Protein AF-A0A947RDA8-F1 (afdb_monomer)

Radius of gyration: 34.59 Å; Cα contacts (8 Å, |Δi|>4): 101; chains: 1; bounding box: 98×21×71 Å

Sequence (111 aa):
MTNINKSRITYLFAVAVMFSLISSSAFGQSSAKRNPQKAARIDVCFLLDSTGSMSDEIEVVKDKIWEIVNEIILGDPRPDVRFSIVTYRDQGDEYVVKTVPFTRDVDGIHS

Solvent-accessible surface area (backbone atoms only — not comparable to full-atom values): 6907 Å² total; per-residue (Å²): 143,78,85,75,61,66,67,60,57,54,51,57,55,54,52,55,55,58,59,61,59,67,74,66,72,63,87,68,77,76,69,68,76,73,66,78,69,71,53,50,77,46,80,48,72,48,78,39,84,58,39,86,88,43,71,85,48,52,66,61,52,51,55,51,52,52,51,54,52,53,58,55,59,68,38,87,61,55,41,52,59,31,43,27,42,35,40,35,39,50,93,89,52,100,52,50,69,49,75,48,72,77,33,74,60,63,70,78,69,76,111

Secondary structure (DSSP, 8-state):
-----HHHHHHHHHHHHHHHHHTTS------------PPPEEEEEEEEE--GGGTTTHHHHHHHHHHHHHHHHT-SS--EEEEEEEEE--TTSS-SEEEEEEES-SHHHH-

Structure (mmCIF, N/CA/C/O backbone):
data_AF-A0A947RDA8-F1
#
_entry.id   AF-A0A947RDA8-F1
#
loop_
_atom_site.group_PDB
_atom_site.id
_atom_site.type_symbol
_atom_site.label_atom_id
_atom_site.label_alt_id
_atom_site.label_comp_id
_atom_site.label_asym_id
_atom_site.label_entity_id
_atom_site.label_seq_id
_atom_site.pdbx_PDB_ins_code
_atom_site.Cartn_x
_atom_site.Cartn_y
_atom_site.Cartn_z
_atom_site.occupancy
_atom_site.B_iso_or_equiv
_atom_site.auth_seq_id
_atom_site.auth_comp_id
_atom_site.auth_asym_id
_atom_site.auth_atom_id
_atom_site.pdbx_PDB_model_num
ATOM 1 N N . MET A 1 1 ? 78.764 12.127 -55.706 1.00 45.72 1 MET A N 1
ATOM 2 C CA . MET A 1 1 ? 79.330 11.594 -54.449 1.00 45.72 1 MET A CA 1
ATOM 3 C C . MET A 1 1 ? 78.468 12.046 -53.282 1.00 45.72 1 MET A C 1
ATOM 5 O O . MET A 1 1 ? 78.676 13.142 -52.790 1.00 45.72 1 MET A O 1
ATOM 9 N N . THR A 1 2 ? 77.527 11.211 -52.835 1.00 45.75 2 THR A N 1
ATOM 10 C CA . THR A 1 2 ? 76.999 11.286 -51.462 1.00 45.75 2 TH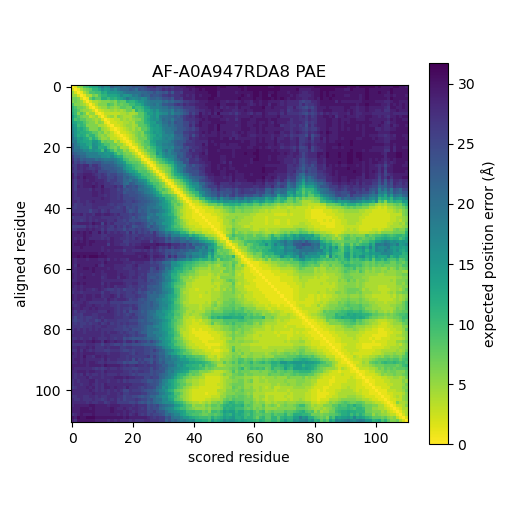R A CA 1
ATOM 11 C C . THR A 1 2 ? 76.471 9.905 -51.100 1.00 45.75 2 THR A C 1
ATOM 13 O O . THR A 1 2 ? 75.456 9.443 -51.611 1.00 45.75 2 THR A O 1
ATOM 16 N N . ASN A 1 3 ? 77.262 9.194 -50.304 1.00 54.47 3 ASN A N 1
ATOM 17 C CA . ASN A 1 3 ? 77.015 7.827 -49.876 1.00 54.47 3 ASN A CA 1
ATOM 18 C C . ASN A 1 3 ? 75.913 7.868 -48.806 1.00 54.47 3 ASN A C 1
ATOM 20 O O . ASN A 1 3 ? 76.168 8.218 -47.652 1.00 54.47 3 ASN A O 1
ATOM 24 N N . ILE A 1 4 ? 74.664 7.627 -49.215 1.00 60.75 4 ILE A N 1
ATOM 25 C CA . ILE A 1 4 ? 73.526 7.594 -48.297 1.00 60.75 4 ILE A CA 1
ATOM 26 C C . ILE A 1 4 ? 73.652 6.316 -47.467 1.00 60.75 4 ILE A C 1
ATOM 28 O O . ILE A 1 4 ? 73.545 5.197 -47.965 1.00 60.75 4 ILE A O 1
ATOM 32 N N . ASN A 1 5 ? 73.956 6.522 -46.191 1.00 59.09 5 ASN A N 1
ATOM 33 C CA . ASN A 1 5 ? 74.357 5.508 -45.232 1.00 59.09 5 ASN A CA 1
ATOM 34 C C . ASN A 1 5 ? 73.256 4.441 -45.065 1.00 59.09 5 ASN A C 1
ATOM 36 O O . ASN A 1 5 ? 72.217 4.691 -44.448 1.00 59.09 5 ASN A O 1
ATOM 40 N N . LYS A 1 6 ? 73.489 3.252 -45.636 1.00 58.09 6 LYS A N 1
ATOM 41 C CA . LYS A 1 6 ? 72.533 2.134 -45.744 1.00 58.09 6 LYS A CA 1
ATOM 42 C C . LYS A 1 6 ? 71.949 1.713 -44.385 1.00 58.09 6 LYS A C 1
ATOM 44 O O . LYS A 1 6 ? 70.797 1.300 -44.334 1.00 58.09 6 LYS A O 1
ATOM 49 N N . SER A 1 7 ? 72.688 1.901 -43.281 1.00 57.56 7 SER A N 1
ATOM 50 C CA . SER A 1 7 ? 72.208 1.557 -41.933 1.00 57.56 7 SER A CA 1
ATOM 51 C C . SER A 1 7 ? 71.157 2.525 -41.381 1.00 57.56 7 SER A C 1
ATOM 53 O O . SER A 1 7 ? 70.310 2.106 -40.604 1.00 57.56 7 SER A O 1
ATOM 55 N N . ARG A 1 8 ? 71.127 3.797 -41.804 1.00 57.44 8 ARG A N 1
ATOM 56 C CA . ARG A 1 8 ? 70.109 4.761 -41.340 1.00 57.44 8 ARG A CA 1
ATOM 57 C C . ARG A 1 8 ? 68.741 4.510 -41.976 1.00 57.44 8 ARG A C 1
ATOM 59 O O . ARG A 1 8 ? 67.725 4.680 -41.313 1.00 57.44 8 ARG A O 1
ATOM 66 N N . ILE A 1 9 ? 68.728 4.058 -43.231 1.00 58.09 9 ILE A N 1
ATOM 67 C CA . ILE A 1 9 ? 67.509 3.691 -43.972 1.00 58.09 9 ILE A CA 1
ATOM 68 C C . ILE A 1 9 ? 66.947 2.361 -43.442 1.00 58.09 9 ILE A C 1
ATOM 70 O O . ILE A 1 9 ? 65.771 2.307 -43.094 1.00 58.09 9 ILE A O 1
ATOM 74 N N . THR A 1 10 ? 67.827 1.366 -43.259 1.00 57.06 10 THR A N 1
ATOM 75 C CA . THR A 1 10 ? 67.867 0.411 -42.134 1.00 57.06 10 THR A CA 1
ATOM 76 C C . THR A 1 10 ? 66.842 0.613 -41.009 1.00 57.06 10 THR A C 1
ATOM 78 O O . THR A 1 10 ? 65.749 0.049 -40.958 1.00 57.06 10 THR A O 1
ATOM 81 N N . TYR A 1 11 ? 67.246 1.475 -40.076 1.00 59.12 11 TYR A N 1
ATOM 82 C CA . TYR A 1 11 ? 66.523 1.747 -38.839 1.00 59.12 11 TYR A CA 1
ATOM 83 C C . TYR A 1 11 ? 65.253 2.586 -39.034 1.00 59.12 11 TYR A C 1
ATOM 85 O O . TYR A 1 11 ? 64.283 2.355 -38.317 1.00 59.12 11 TYR A O 1
ATOM 93 N N . LEU A 1 12 ? 65.206 3.507 -40.008 1.00 58.00 12 LEU A N 1
ATOM 94 C CA . LEU A 1 12 ? 63.990 4.294 -40.266 1.00 58.00 12 LEU A CA 1
ATOM 95 C C . LEU A 1 12 ? 62.814 3.426 -40.745 1.00 58.00 12 LEU A C 1
ATOM 97 O O . LEU A 1 12 ? 61.681 3.668 -40.335 1.00 58.00 12 LEU A O 1
ATOM 101 N N . PHE A 1 13 ? 63.070 2.391 -41.551 1.00 58.22 13 PHE A N 1
ATOM 102 C CA . PHE A 1 13 ? 62.030 1.435 -41.949 1.00 58.22 13 PHE A CA 1
ATOM 103 C C . PHE A 1 13 ? 61.605 0.514 -40.793 1.00 58.22 13 PHE A C 1
ATOM 105 O O . PHE A 1 13 ? 60.418 0.228 -40.644 1.00 58.22 13 PHE A O 1
ATOM 112 N N . ALA A 1 14 ? 62.540 0.093 -39.937 1.00 57.50 14 ALA A N 1
ATOM 113 C CA . ALA A 1 14 ? 62.240 -0.782 -38.800 1.00 57.50 14 ALA A CA 1
ATOM 114 C C . ALA A 1 14 ? 61.361 -0.105 -37.725 1.00 57.50 14 ALA A C 1
ATOM 116 O O . ALA A 1 14 ? 60.487 -0.751 -37.145 1.00 57.50 14 ALA A O 1
ATOM 117 N N . VAL A 1 15 ? 61.539 1.200 -37.484 1.00 57.97 15 VAL A N 1
ATOM 118 C CA . VAL A 1 15 ? 60.739 1.955 -36.500 1.00 57.97 15 VAL A CA 1
ATOM 119 C C . VAL A 1 15 ? 59.308 2.206 -36.996 1.00 57.97 15 VAL A C 1
ATOM 121 O O . VAL A 1 15 ? 58.369 2.102 -36.209 1.00 57.97 15 VAL A O 1
ATOM 124 N N . ALA A 1 16 ? 59.109 2.456 -38.295 1.00 57.16 16 ALA A N 1
ATOM 125 C CA . ALA A 1 16 ? 57.776 2.665 -38.870 1.00 57.16 16 ALA A CA 1
ATOM 126 C C . ALA A 1 16 ? 56.901 1.394 -38.829 1.00 57.16 16 ALA A C 1
ATOM 128 O O . ALA A 1 16 ? 55.708 1.471 -38.536 1.00 57.16 16 ALA A O 1
ATOM 129 N N . VAL A 1 17 ? 57.496 0.215 -39.048 1.00 57.72 17 VAL A N 1
ATOM 130 C CA . VAL A 1 17 ? 56.785 -1.073 -38.947 1.00 57.72 17 VAL A CA 1
ATOM 131 C C . VAL A 1 17 ? 56.419 -1.390 -37.492 1.00 57.72 17 VAL A C 1
ATOM 133 O O . VAL A 1 17 ? 55.300 -1.818 -37.224 1.00 57.72 17 VAL A O 1
ATOM 136 N N . MET A 1 18 ? 57.301 -1.095 -36.532 1.00 58.19 18 MET A N 1
ATOM 137 C CA . MET A 1 18 ? 57.012 -1.284 -35.103 1.00 58.19 18 MET A CA 1
ATOM 138 C C . MET A 1 18 ? 55.934 -0.331 -34.565 1.00 58.19 18 MET A C 1
ATOM 140 O O . MET A 1 18 ? 55.158 -0.728 -33.699 1.00 58.19 18 MET A O 1
ATOM 144 N N . PHE A 1 19 ? 55.826 0.892 -35.095 1.00 52.75 19 PHE A N 1
ATOM 145 C CA . PHE A 1 19 ? 54.767 1.835 -34.708 1.00 52.75 19 PHE A CA 1
ATOM 146 C C . PHE A 1 19 ? 53.391 1.429 -35.271 1.00 52.75 19 PHE A C 1
ATOM 148 O O . PHE A 1 19 ? 52.369 1.625 -34.619 1.00 52.75 19 PHE A O 1
ATOM 155 N N . SER A 1 20 ? 53.363 0.782 -36.443 1.00 51.97 20 SER A N 1
ATOM 156 C CA . SER A 1 20 ? 52.137 0.262 -37.066 1.00 51.97 20 SER A CA 1
ATOM 157 C C . SER A 1 20 ? 51.562 -0.983 -36.376 1.00 51.97 20 SER A C 1
ATOM 159 O O . SER A 1 20 ? 50.373 -1.261 -36.541 1.00 51.97 20 SER A O 1
ATOM 161 N N . LEU A 1 21 ? 52.363 -1.749 -35.624 1.00 50.34 21 LEU A N 1
ATOM 162 C CA . LEU A 1 21 ? 51.873 -2.952 -34.938 1.00 50.34 21 LEU A CA 1
ATOM 163 C C . LEU A 1 21 ? 51.171 -2.653 -33.604 1.00 50.34 21 LEU A C 1
ATOM 165 O O . LEU A 1 21 ? 50.367 -3.466 -33.154 1.00 50.34 21 LEU A O 1
ATOM 169 N N . ILE A 1 22 ? 51.413 -1.492 -32.989 1.00 54.06 22 ILE A N 1
ATOM 170 C CA . ILE A 1 22 ? 50.843 -1.160 -31.669 1.00 54.06 22 ILE A CA 1
ATOM 171 C C . ILE A 1 22 ? 49.403 -0.620 -31.784 1.00 54.06 22 ILE A C 1
ATOM 173 O O . ILE A 1 22 ? 48.633 -0.696 -30.831 1.00 54.06 22 ILE A O 1
ATOM 177 N N . SER A 1 23 ? 48.973 -0.156 -32.962 1.00 51.91 23 SER A N 1
ATOM 178 C CA . SER A 1 23 ? 47.600 0.342 -33.168 1.00 51.91 23 SER A CA 1
ATOM 179 C C . SER A 1 23 ? 46.560 -0.752 -33.449 1.00 51.91 23 SER A C 1
ATOM 181 O O . SER A 1 23 ? 45.374 -0.442 -33.533 1.00 51.91 23 SER A O 1
ATOM 183 N N . SER A 1 24 ? 46.977 -2.016 -33.600 1.00 53.72 24 SER A N 1
ATOM 184 C CA . SER A 1 24 ? 46.085 -3.110 -34.029 1.00 53.72 24 SER A CA 1
ATOM 185 C C . SER A 1 24 ? 45.616 -4.043 -32.913 1.00 53.72 24 SER A C 1
ATOM 187 O O . SER A 1 24 ? 44.797 -4.925 -33.173 1.00 53.72 24 SER A O 1
ATOM 189 N N . SER A 1 25 ? 46.030 -3.841 -31.658 1.00 51.78 25 SER A N 1
ATOM 190 C CA . SER A 1 25 ? 45.267 -4.381 -30.527 1.00 51.78 25 SER A CA 1
ATOM 191 C C . SER A 1 25 ? 44.028 -3.519 -30.345 1.00 51.78 25 SER A C 1
ATOM 193 O O . SER A 1 25 ? 43.984 -2.603 -29.526 1.00 51.78 25 SER A O 1
ATOM 195 N N . ALA A 1 26 ? 43.067 -3.812 -31.220 1.00 55.56 26 ALA A N 1
ATOM 196 C CA . ALA A 1 26 ? 41.653 -3.568 -31.108 1.00 55.56 26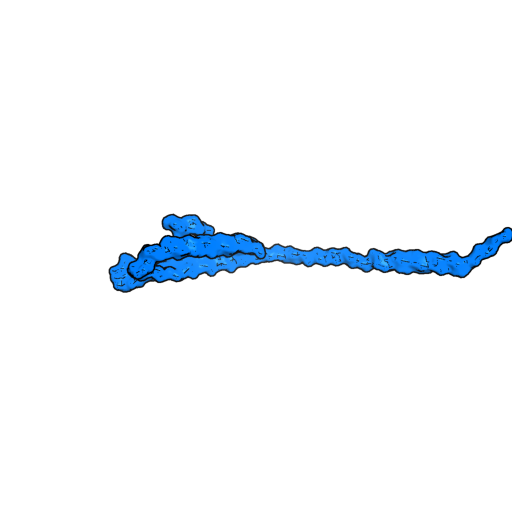 ALA A CA 1
ATOM 197 C C . ALA A 1 26 ? 41.267 -3.105 -29.703 1.00 55.56 26 ALA A C 1
ATOM 199 O O . ALA A 1 26 ? 41.214 -3.892 -28.754 1.00 55.56 26 ALA A O 1
ATOM 200 N N . PHE A 1 27 ? 40.905 -1.828 -29.619 1.00 50.28 27 PHE A N 1
ATOM 201 C CA . PHE A 1 27 ? 39.890 -1.344 -28.700 1.00 50.28 27 PHE A CA 1
ATOM 202 C C . PHE A 1 27 ? 38.587 -2.067 -29.077 1.00 50.28 27 PHE A C 1
ATOM 204 O O . PHE A 1 27 ? 37.684 -1.522 -29.707 1.00 50.28 27 PHE A O 1
ATOM 211 N N . GLY A 1 28 ? 38.561 -3.375 -28.816 1.00 52.31 28 GLY A N 1
ATOM 212 C CA . GLY A 1 28 ? 37.415 -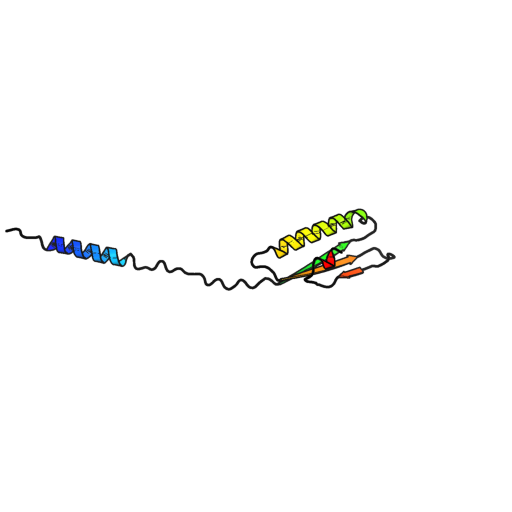4.228 -28.987 1.00 52.31 28 GLY A CA 1
ATOM 213 C C . GLY A 1 28 ? 36.417 -3.718 -27.982 1.00 52.31 28 GLY A C 1
ATOM 214 O O . GLY A 1 28 ? 36.543 -3.981 -26.788 1.00 52.31 28 GLY A O 1
ATOM 215 N N . GLN A 1 29 ? 35.463 -2.935 -28.474 1.00 53.66 29 GLN A N 1
ATOM 216 C CA . GLN A 1 29 ? 34.215 -2.699 -27.788 1.00 53.66 29 GLN A CA 1
ATOM 217 C C . GLN A 1 29 ? 33.644 -4.077 -27.461 1.00 53.66 29 GLN A C 1
ATOM 219 O O . GLN A 1 29 ? 32.934 -4.686 -28.261 1.00 53.66 29 GLN A O 1
ATOM 224 N N . SER A 1 30 ? 33.944 -4.569 -26.262 1.00 52.00 30 SER A N 1
ATOM 225 C CA . SER A 1 30 ? 33.036 -5.444 -25.555 1.00 52.00 30 SER A CA 1
ATOM 226 C C . SER A 1 30 ? 31.814 -4.576 -25.291 1.00 52.00 30 SER A C 1
ATOM 228 O O . SER A 1 30 ? 31.647 -3.987 -24.225 1.00 52.00 30 SER A O 1
ATOM 230 N N . SER A 1 31 ? 30.977 -4.425 -26.322 1.00 57.75 31 SER A N 1
ATOM 231 C CA . SER A 1 31 ? 29.557 -4.233 -26.118 1.00 57.75 31 SER A CA 1
ATOM 232 C C . SER A 1 31 ? 29.152 -5.472 -25.347 1.00 57.75 31 SER A C 1
ATOM 234 O O . SER A 1 31 ? 28.834 -6.502 -25.941 1.00 57.75 31 SER A O 1
ATOM 236 N N . ALA A 1 32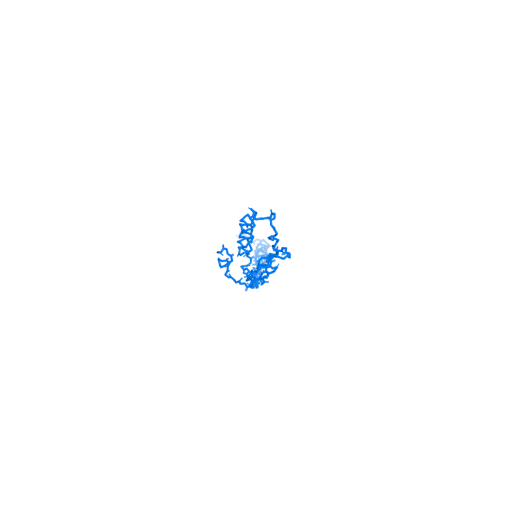 ? 29.285 -5.401 -24.018 1.00 58.03 32 ALA A N 1
ATOM 237 C CA . ALA A 1 32 ? 28.648 -6.320 -23.110 1.00 58.03 32 ALA A CA 1
ATOM 238 C C . ALA A 1 32 ? 27.221 -6.378 -23.624 1.00 58.03 32 ALA A C 1
ATOM 240 O O . ALA A 1 32 ? 26.505 -5.376 -23.589 1.00 58.03 32 ALA A O 1
ATOM 241 N N . LYS A 1 33 ? 26.888 -7.502 -24.260 1.00 49.22 33 LYS A N 1
ATOM 242 C CA . LYS A 1 33 ? 25.574 -7.783 -24.802 1.00 49.22 33 LYS A CA 1
ATOM 243 C C . LYS A 1 33 ? 24.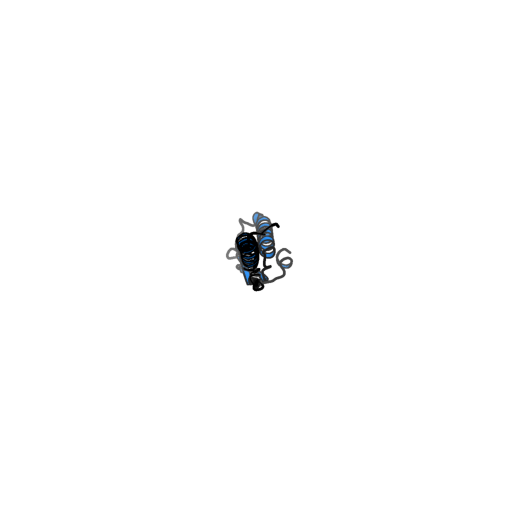663 -7.614 -23.598 1.00 49.22 33 LYS A C 1
ATOM 245 O O . LYS A 1 33 ? 24.625 -8.510 -22.759 1.00 49.22 33 LYS A O 1
ATOM 250 N N . ARG A 1 34 ? 24.063 -6.425 -23.432 1.00 57.97 34 ARG A N 1
ATOM 251 C CA . ARG A 1 34 ? 23.119 -6.140 -22.354 1.00 57.97 34 ARG A CA 1
ATOM 252 C C . ARG A 1 34 ? 22.024 -7.150 -22.601 1.00 57.97 34 ARG A C 1
ATOM 254 O O . ARG A 1 34 ? 21.238 -7.002 -23.534 1.00 57.97 34 ARG A O 1
ATOM 261 N N . ASN A 1 35 ? 22.070 -8.245 -21.851 1.00 62.31 35 ASN A N 1
ATOM 262 C CA . ASN A 1 35 ? 20.959 -9.161 -21.774 1.00 62.31 35 ASN A CA 1
ATOM 263 C C . ASN A 1 35 ? 19.786 -8.255 -21.399 1.00 62.31 35 ASN A C 1
ATOM 265 O O . ASN A 1 35 ? 19.947 -7.537 -20.408 1.00 62.31 35 ASN A O 1
ATOM 269 N N . PRO A 1 36 ? 18.719 -8.143 -22.212 1.00 60.72 36 PRO A N 1
ATOM 270 C CA . PRO A 1 36 ? 17.600 -7.284 -21.863 1.00 60.72 36 PRO A CA 1
ATOM 271 C C . PRO A 1 36 ? 17.192 -7.677 -20.449 1.00 60.72 36 PRO A C 1
ATOM 273 O O . PRO A 1 36 ? 16.776 -8.815 -20.222 1.00 60.72 36 PRO A O 1
ATOM 276 N N . GLN A 1 37 ? 17.476 -6.788 -19.492 1.00 65.06 37 GLN A N 1
ATOM 277 C CA . GLN A 1 37 ? 17.334 -7.067 -18.073 1.00 65.06 37 GLN A CA 1
ATOM 278 C C . GLN A 1 37 ? 15.852 -7.366 -17.895 1.00 65.06 37 GLN A C 1
ATOM 280 O O . GLN A 1 37 ? 15.005 -6.494 -18.086 1.00 65.06 37 GLN A O 1
ATOM 285 N N . LYS A 1 38 ? 15.532 -8.646 -17.698 1.00 69.94 38 LYS A N 1
ATOM 286 C CA . LYS A 1 38 ? 14.152 -9.116 -17.701 1.00 69.94 38 LYS A CA 1
ATOM 287 C C . LYS A 1 38 ? 13.437 -8.365 -16.583 1.00 69.94 38 LYS A C 1
ATOM 289 O O . LYS A 1 38 ? 13.907 -8.415 -15.448 1.00 69.94 38 LYS A O 1
ATOM 294 N N . ALA A 1 39 ? 12.363 -7.651 -16.924 1.00 76.56 39 ALA A N 1
ATOM 295 C CA . ALA A 1 39 ? 11.576 -6.885 -15.964 1.00 76.56 39 ALA A CA 1
ATOM 296 C C . ALA A 1 39 ? 11.288 -7.748 -14.728 1.00 76.56 39 ALA A C 1
ATOM 298 O O . ALA A 1 39 ? 10.774 -8.868 -14.857 1.00 76.56 39 ALA A O 1
ATOM 299 N N . ALA A 1 40 ? 11.680 -7.256 -13.552 1.00 84.50 40 ALA A N 1
ATOM 300 C CA . ALA A 1 40 ? 11.427 -7.952 -12.300 1.00 84.50 40 ALA A CA 1
ATOM 301 C C . ALA A 1 40 ? 9.912 -8.027 -12.077 1.00 84.50 40 ALA A C 1
ATOM 303 O O . ALA A 1 40 ? 9.210 -7.037 -12.274 1.00 84.50 40 ALA A O 1
ATOM 304 N N . ARG A 1 41 ? 9.407 -9.205 -11.700 1.00 90.00 41 ARG A N 1
ATOM 305 C CA . ARG A 1 41 ? 8.006 -9.374 -11.296 1.00 90.00 41 ARG A CA 1
ATOM 306 C C . ARG A 1 41 ? 7.917 -9.219 -9.789 1.00 90.00 41 ARG A C 1
ATOM 308 O O . ARG A 1 41 ? 8.626 -9.933 -9.082 1.00 90.00 41 ARG A O 1
ATOM 315 N N . ILE A 1 42 ? 7.082 -8.299 -9.324 1.00 90.25 42 ILE A N 1
ATOM 316 C CA . ILE A 1 42 ? 6.975 -7.941 -7.909 1.00 90.25 42 ILE A CA 1
ATOM 317 C C . ILE A 1 42 ? 5.497 -7.955 -7.512 1.00 90.25 42 ILE A C 1
ATOM 319 O O . ILE A 1 42 ? 4.669 -7.332 -8.166 1.00 90.25 42 ILE A O 1
ATOM 323 N N . ASP A 1 43 ? 5.174 -8.648 -6.425 1.00 92.62 43 ASP A N 1
ATOM 324 C CA . ASP A 1 43 ? 3.852 -8.607 -5.805 1.00 92.62 43 ASP A CA 1
ATOM 325 C C . ASP A 1 43 ? 3.987 -7.925 -4.440 1.00 92.62 43 ASP A C 1
ATOM 327 O O . ASP A 1 43 ? 4.787 -8.355 -3.607 1.00 92.62 43 ASP A O 1
ATOM 331 N N . VAL A 1 44 ? 3.223 -6.858 -4.214 1.00 90.56 44 VAL A N 1
ATOM 332 C CA . VAL A 1 44 ? 3.254 -6.067 -2.976 1.00 90.56 44 VAL A CA 1
ATOM 333 C C . VAL A 1 44 ? 1.883 -6.126 -2.311 1.00 90.56 44 VAL A C 1
ATOM 335 O O . VAL A 1 44 ? 0.873 -5.799 -2.930 1.00 90.56 44 VAL A O 1
ATOM 338 N N . CYS A 1 45 ? 1.836 -6.552 -1.050 1.00 91.88 45 CYS A N 1
ATOM 339 C CA . CYS A 1 45 ? 0.609 -6.583 -0.258 1.00 91.88 45 CYS A CA 1
ATOM 340 C C . CYS A 1 45 ? 0.749 -5.658 0.950 1.00 91.88 45 CYS A C 1
ATOM 342 O O . CYS A 1 45 ? 1.627 -5.869 1.785 1.00 91.88 45 CYS A O 1
ATOM 344 N N . PHE A 1 46 ? -0.133 -4.668 1.058 1.00 89.38 46 PHE A N 1
ATOM 345 C CA . PHE A 1 46 ? -0.224 -3.794 2.221 1.00 89.38 46 PHE A CA 1
ATOM 346 C C . PHE A 1 46 ? -1.208 -4.388 3.223 1.00 89.38 46 PHE A C 1
ATOM 348 O O . PHE A 1 46 ? -2.361 -4.648 2.881 1.00 89.38 46 PHE A O 1
ATOM 355 N N . LEU A 1 47 ? -0.743 -4.629 4.448 1.00 89.25 47 LEU A N 1
ATOM 356 C CA . LEU A 1 47 ? -1.585 -5.042 5.566 1.00 89.25 47 LEU A CA 1
ATOM 357 C C . LEU A 1 47 ? -1.876 -3.808 6.421 1.00 89.25 47 LEU A C 1
ATOM 359 O O . LEU A 1 47 ? -0.940 -3.167 6.894 1.00 89.25 47 LEU A O 1
ATOM 363 N N . LEU A 1 48 ? -3.150 -3.471 6.586 1.00 85.31 48 LEU A N 1
ATOM 364 C CA . LEU A 1 48 ? -3.595 -2.251 7.245 1.00 85.31 48 LEU A CA 1
ATOM 365 C C . LEU A 1 48 ? -4.418 -2.567 8.487 1.00 85.31 48 LEU A C 1
ATOM 367 O O . LEU A 1 48 ? -5.420 -3.282 8.416 1.00 85.31 48 LEU A O 1
ATOM 371 N N . ASP A 1 49 ? -4.008 -1.967 9.597 1.00 84.25 49 ASP A N 1
ATOM 372 C CA . ASP A 1 49 ? -4.835 -1.841 10.785 1.00 84.25 49 ASP A CA 1
ATOM 373 C C . ASP A 1 49 ? -5.873 -0.740 10.549 1.00 84.25 49 ASP A C 1
ATOM 375 O O . ASP A 1 49 ? -5.526 0.368 10.144 1.00 84.25 49 ASP A O 1
ATOM 379 N N . SER A 1 50 ? -7.150 -1.045 10.755 1.00 72.88 50 SER A N 1
ATOM 380 C CA . SER A 1 50 ? -8.234 -0.062 10.660 1.00 72.88 50 SER A CA 1
ATOM 381 C C . SER A 1 50 ? -9.112 -0.042 11.911 1.00 72.88 50 SER A C 1
ATOM 383 O O . SER A 1 50 ? -10.289 0.315 11.841 1.00 72.88 50 SER A O 1
ATOM 385 N N . THR A 1 51 ? -8.549 -0.425 13.059 1.00 75.19 51 THR A N 1
ATOM 386 C CA . THR A 1 51 ? -9.196 -0.304 14.374 1.00 75.19 51 THR A CA 1
ATOM 387 C C . THR A 1 51 ? -9.580 1.148 14.692 1.00 75.19 51 THR A C 1
ATOM 389 O O . THR A 1 51 ? -9.022 2.106 14.149 1.00 75.19 5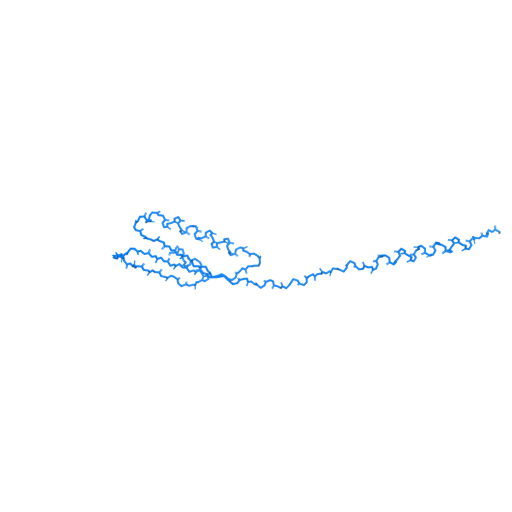1 THR A O 1
ATOM 392 N N . GLY A 1 52 ? -10.591 1.327 15.550 1.00 63.53 52 GLY A N 1
ATOM 393 C CA . GLY A 1 52 ? -11.323 2.595 15.711 1.00 63.53 52 GLY A CA 1
ATOM 394 C C . GLY A 1 52 ? -10.483 3.831 16.072 1.00 63.53 52 GLY A C 1
ATOM 395 O O . GLY A 1 52 ? -10.921 4.951 15.808 1.00 63.53 52 GLY A O 1
ATOM 396 N N . SER A 1 53 ? -9.273 3.660 16.611 1.00 65.75 53 SER A N 1
ATOM 397 C CA . SER A 1 53 ? -8.352 4.759 16.933 1.00 65.75 53 SER A CA 1
ATOM 398 C C . SER A 1 53 ? -7.572 5.321 15.738 1.00 65.75 53 SER A C 1
ATOM 400 O O . SER A 1 53 ? -7.033 6.413 15.863 1.00 65.75 53 SER A O 1
ATOM 402 N N . MET A 1 54 ? -7.511 4.619 14.599 1.00 62.84 54 MET A N 1
ATOM 403 C CA . MET A 1 54 ? -6.809 5.069 13.378 1.00 62.84 54 MET A CA 1
ATOM 404 C C . MET A 1 54 ? -7.739 5.687 12.325 1.00 62.84 54 MET A C 1
ATOM 406 O O . MET A 1 54 ? -7.330 5.936 11.191 1.00 62.84 54 MET A O 1
ATOM 410 N N . SER A 1 55 ? -9.000 5.949 12.684 1.00 61.94 55 SER A N 1
ATOM 411 C CA . SER A 1 55 ? -10.021 6.480 11.769 1.00 61.94 55 SER A CA 1
ATOM 412 C C . SER A 1 55 ? -9.590 7.782 11.073 1.00 61.94 55 SER A C 1
ATOM 414 O O . SER A 1 55 ? -9.912 7.980 9.903 1.00 61.94 55 SER A O 1
ATOM 416 N N . ASP A 1 56 ? -8.802 8.616 11.757 1.00 62.22 56 ASP A N 1
ATOM 417 C CA . ASP A 1 56 ? -8.314 9.909 11.254 1.00 62.22 56 ASP A CA 1
ATOM 418 C C . ASP A 1 56 ? -7.024 9.775 10.413 1.00 62.22 56 ASP A C 1
ATOM 420 O O . ASP A 1 56 ? -6.646 10.689 9.682 1.00 62.22 56 ASP A O 1
ATOM 424 N N . GLU A 1 57 ? -6.345 8.626 10.491 1.00 65.38 57 GLU A N 1
ATOM 425 C CA . GLU A 1 57 ? -5.030 8.369 9.883 1.00 65.38 57 GLU A CA 1
ATOM 426 C C . GLU A 1 57 ? -5.127 7.580 8.568 1.00 65.38 57 GLU A C 1
ATOM 428 O O . GLU A 1 57 ? -4.156 7.485 7.816 1.00 65.38 57 GLU A O 1
ATOM 433 N N . ILE A 1 58 ? -6.312 7.057 8.241 1.00 68.94 58 ILE A N 1
ATOM 434 C CA . ILE A 1 58 ? -6.562 6.268 7.026 1.00 68.94 58 ILE A CA 1
ATOM 435 C C . ILE A 1 58 ? -6.207 7.034 5.747 1.00 68.94 58 ILE A C 1
ATOM 437 O O . ILE A 1 58 ? -5.631 6.445 4.833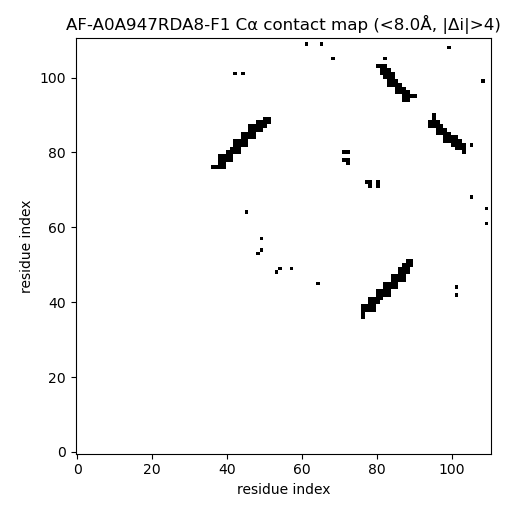 1.00 68.94 58 ILE A O 1
ATOM 441 N N . GLU A 1 59 ? -6.498 8.335 5.681 1.00 70.88 59 GLU A N 1
ATOM 442 C CA . GLU A 1 59 ? -6.138 9.160 4.518 1.00 70.88 59 GLU A CA 1
ATOM 443 C C . GLU A 1 59 ? -4.616 9.313 4.381 1.00 70.88 59 GLU A C 1
ATOM 445 O O . GLU A 1 59 ? -4.065 9.128 3.299 1.00 70.88 59 GLU A O 1
ATOM 450 N N . VAL A 1 60 ? -3.903 9.508 5.494 1.00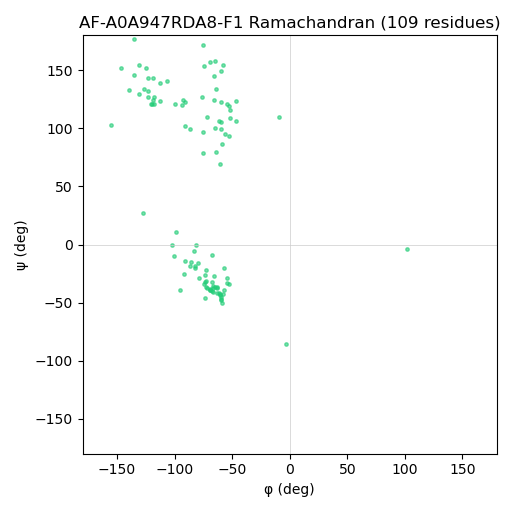 73.25 60 VAL A N 1
ATOM 451 C CA . VAL A 1 60 ? -2.431 9.600 5.500 1.00 73.25 60 VAL A CA 1
ATOM 452 C C . VAL A 1 60 ? -1.791 8.289 5.031 1.00 73.25 60 VAL A C 1
ATOM 454 O O . VAL A 1 60 ? -0.787 8.285 4.315 1.00 73.25 60 VAL A O 1
ATOM 457 N N . VAL A 1 61 ? -2.376 7.154 5.410 1.00 80.31 61 VAL A N 1
ATOM 458 C CA . VAL A 1 61 ? -1.891 5.835 4.997 1.00 80.31 61 VAL A CA 1
ATOM 459 C C . VAL A 1 61 ? -2.118 5.589 3.503 1.00 80.31 61 VAL A C 1
ATOM 461 O O . VAL A 1 61 ? -1.230 5.041 2.843 1.00 80.31 61 VAL A O 1
ATOM 464 N N . LYS A 1 62 ? -3.256 6.021 2.944 1.00 77.38 62 LYS A N 1
ATOM 465 C CA . LYS A 1 62 ? -3.518 5.946 1.495 1.00 77.38 62 LYS A CA 1
ATOM 466 C C . LYS A 1 62 ? -2.479 6.731 0.697 1.00 77.38 62 LYS A C 1
ATOM 468 O O . LYS A 1 62 ? -1.894 6.174 -0.234 1.00 77.38 62 LYS A O 1
ATOM 473 N N . ASP A 1 63 ? -2.193 7.965 1.108 1.00 82.38 63 ASP A N 1
ATOM 474 C CA . ASP A 1 63 ? -1.190 8.815 0.458 1.00 82.38 63 ASP A CA 1
ATOM 475 C C . ASP A 1 63 ? 0.192 8.151 0.456 1.00 82.38 63 ASP A C 1
ATOM 477 O O . ASP A 1 63 ? 0.890 8.127 -0.563 1.00 82.38 63 ASP A O 1
ATOM 481 N N . LYS A 1 64 ? 0.580 7.531 1.578 1.00 84.81 64 LYS A N 1
ATOM 482 C CA . LYS A 1 64 ? 1.878 6.856 1.680 1.00 84.81 64 LYS A CA 1
ATOM 483 C C . LYS A 1 64 ? 1.962 5.599 0.817 1.00 84.81 64 LYS A C 1
ATOM 485 O O . LYS A 1 64 ? 3.006 5.343 0.216 1.00 84.81 64 LYS A O 1
ATOM 490 N N . ILE A 1 65 ? 0.880 4.826 0.727 1.00 83.88 65 ILE A N 1
ATOM 491 C CA . ILE A 1 65 ? 0.802 3.683 -0.191 1.00 83.88 65 ILE A CA 1
ATOM 492 C C . ILE A 1 65 ? 0.991 4.164 -1.629 1.00 83.88 65 ILE A C 1
ATOM 494 O O . ILE A 1 65 ? 1.784 3.577 -2.364 1.00 83.88 65 ILE A O 1
ATOM 498 N N . TRP A 1 66 ? 0.321 5.249 -2.017 1.00 83.62 66 TRP A N 1
ATOM 499 C CA . TRP A 1 66 ? 0.431 5.812 -3.360 1.00 83.62 66 TRP A CA 1
ATOM 500 C C . TRP A 1 66 ? 1.857 6.264 -3.696 1.00 83.62 66 TRP A C 1
ATOM 502 O O . TRP A 1 66 ? 2.362 5.994 -4.788 1.00 83.62 66 TRP A O 1
ATOM 512 N N . GLU A 1 67 ? 2.542 6.904 -2.751 1.00 87.06 67 GLU A N 1
ATOM 513 C CA . GLU A 1 67 ? 3.945 7.299 -2.901 1.00 87.06 67 GLU A CA 1
ATOM 514 C C . GLU A 1 67 ? 4.848 6.080 -3.157 1.00 87.06 67 GLU A C 1
ATOM 516 O O . GLU A 1 67 ? 5.574 6.049 -4.152 1.00 87.06 67 GLU A O 1
ATOM 521 N N . ILE A 1 68 ? 4.728 5.033 -2.332 1.00 86.31 68 ILE A N 1
ATOM 522 C CA . ILE A 1 68 ? 5.505 3.789 -2.472 1.00 86.31 68 ILE A CA 1
ATOM 523 C C . ILE A 1 68 ? 5.229 3.120 -3.822 1.00 86.31 68 ILE A C 1
ATOM 525 O O . ILE A 1 68 ? 6.151 2.654 -4.494 1.00 86.31 68 ILE A O 1
ATOM 529 N N . VAL A 1 69 ? 3.965 3.066 -4.246 1.00 86.56 69 VAL A N 1
ATOM 530 C CA . VAL A 1 69 ? 3.590 2.475 -5.535 1.00 86.56 69 VAL A CA 1
ATOM 531 C C . VAL A 1 69 ? 4.273 3.213 -6.689 1.00 86.56 69 VAL A C 1
ATOM 533 O O . VAL A 1 69 ? 4.864 2.570 -7.562 1.00 86.56 69 VAL A O 1
ATOM 536 N N . ASN A 1 70 ? 4.242 4.547 -6.679 1.00 86.00 70 ASN A N 1
ATOM 537 C CA . ASN A 1 70 ? 4.879 5.352 -7.717 1.00 86.00 70 ASN A CA 1
ATOM 538 C C . ASN A 1 70 ? 6.395 5.152 -7.755 1.00 86.00 70 ASN A C 1
ATOM 540 O O . ASN A 1 70 ? 6.954 4.991 -8.840 1.00 86.00 70 ASN A O 1
ATOM 544 N N . GLU A 1 71 ? 7.059 5.090 -6.601 1.00 88.31 71 GLU A N 1
ATOM 545 C CA . GLU A 1 71 ? 8.499 4.821 -6.545 1.00 88.31 71 GLU A CA 1
ATOM 546 C C . GLU A 1 71 ? 8.860 3.462 -7.158 1.00 88.31 71 GLU A C 1
ATOM 548 O O . GLU A 1 71 ? 9.809 3.362 -7.939 1.00 88.31 71 GLU A O 1
ATOM 553 N N . ILE A 1 72 ? 8.078 2.416 -6.869 1.00 85.31 72 ILE A N 1
ATOM 554 C CA . ILE A 1 72 ? 8.343 1.066 -7.385 1.00 85.31 72 ILE A CA 1
ATOM 555 C C . ILE A 1 72 ? 8.139 1.009 -8.909 1.00 85.31 72 ILE A C 1
ATOM 557 O O . ILE A 1 72 ? 8.929 0.379 -9.615 1.00 85.31 72 ILE A O 1
ATOM 561 N N . ILE A 1 73 ? 7.107 1.673 -9.443 1.00 84.81 73 ILE A N 1
ATOM 562 C CA . ILE A 1 73 ? 6.804 1.675 -10.887 1.00 84.81 73 ILE A CA 1
ATOM 563 C C . ILE A 1 73 ? 7.897 2.383 -11.705 1.00 84.81 73 ILE A C 1
ATOM 565 O O . ILE A 1 73 ? 8.100 2.044 -12.876 1.00 84.81 73 ILE A O 1
ATOM 569 N N . LEU A 1 74 ? 8.611 3.337 -11.101 1.00 85.88 74 LEU A N 1
ATOM 570 C CA . LEU A 1 74 ? 9.666 4.127 -11.742 1.00 85.88 74 LEU A CA 1
ATOM 571 C C . LEU A 1 74 ? 11.034 3.420 -11.816 1.00 85.88 74 LEU A C 1
ATOM 573 O O . LEU A 1 74 ? 11.977 3.995 -12.361 1.00 85.88 74 LEU A O 1
ATOM 577 N N . GLY A 1 75 ? 11.164 2.188 -11.310 1.00 83.94 75 GLY A N 1
ATOM 578 C CA . GLY A 1 75 ? 12.411 1.421 -11.403 1.00 83.94 75 GLY A CA 1
ATOM 579 C C . GLY A 1 75 ? 12.869 1.162 -12.849 1.00 83.94 75 GLY A C 1
ATOM 580 O O . GLY A 1 75 ? 12.048 1.007 -13.749 1.00 83.94 75 GLY A O 1
ATOM 581 N N . ASP A 1 76 ? 14.186 1.070 -13.078 1.00 82.12 76 ASP A N 1
ATOM 582 C CA . ASP A 1 76 ? 14.788 0.681 -14.367 1.00 82.12 76 ASP A CA 1
ATOM 583 C C . ASP A 1 76 ? 15.633 -0.602 -14.201 1.00 82.12 76 ASP A C 1
ATOM 585 O O . ASP A 1 76 ? 16.569 -0.609 -13.394 1.00 82.12 76 ASP A O 1
ATOM 589 N N . PRO A 1 77 ? 15.336 -1.703 -14.926 1.00 84.50 77 PRO A N 1
ATOM 590 C CA . PRO A 1 77 ? 14.240 -1.880 -15.888 1.00 84.50 77 PRO A CA 1
ATOM 591 C C . PRO A 1 77 ? 12.858 -1.824 -15.229 1.00 84.50 77 PRO A C 1
ATOM 593 O O . PRO A 1 77 ? 12.682 -2.343 -14.126 1.00 84.50 77 PRO A O 1
ATOM 596 N N . ARG A 1 78 ? 11.869 -1.271 -15.949 1.00 85.50 78 ARG A N 1
ATOM 597 C CA . ARG A 1 78 ? 10.483 -1.140 -15.468 1.00 85.50 78 ARG A CA 1
ATOM 598 C C . ARG A 1 78 ? 9.948 -2.486 -14.959 1.00 85.50 78 ARG A C 1
ATOM 600 O O . ARG A 1 78 ? 9.830 -3.411 -15.769 1.00 85.50 78 ARG A O 1
ATOM 607 N N . PRO A 1 79 ? 9.628 -2.620 -13.661 1.00 87.75 79 PRO A N 1
ATOM 608 C CA . PRO A 1 79 ? 9.122 -3.871 -13.114 1.00 87.75 79 PRO A CA 1
ATOM 609 C C . PRO A 1 79 ? 7.656 -4.120 -13.512 1.00 87.75 79 PRO A C 1
ATOM 611 O O . PRO A 1 79 ? 6.892 -3.189 -13.764 1.00 87.75 79 PRO A O 1
ATOM 614 N N . ASP A 1 80 ? 7.255 -5.393 -13.562 1.00 89.25 80 ASP A N 1
ATOM 615 C CA . ASP A 1 80 ? 5.850 -5.825 -13.643 1.00 89.25 80 ASP A CA 1
ATOM 616 C C . ASP A 1 80 ? 5.340 -6.011 -12.213 1.00 89.25 80 ASP A C 1
ATOM 618 O O . ASP A 1 80 ? 5.691 -6.992 -11.552 1.00 89.25 80 ASP A O 1
ATOM 622 N N . VAL A 1 81 ? 4.571 -5.039 -11.723 1.00 90.00 81 VAL A N 1
ATOM 623 C CA . VAL A 1 81 ? 4.168 -4.960 -10.315 1.00 90.00 81 VAL A CA 1
ATOM 624 C C . VAL A 1 81 ? 2.669 -5.186 -10.170 1.00 90.00 81 VAL A C 1
ATOM 626 O O . VAL A 1 81 ? 1.884 -4.666 -10.966 1.00 90.00 81 VAL A O 1
ATOM 629 N N . ARG A 1 82 ? 2.264 -5.938 -9.144 1.00 92.44 82 ARG A N 1
ATOM 630 C CA . ARG A 1 82 ? 0.867 -6.043 -8.705 1.00 92.44 82 ARG A CA 1
ATOM 631 C C . ARG A 1 82 ? 0.739 -5.652 -7.241 1.00 92.44 82 ARG A C 1
ATOM 633 O O . ARG A 1 82 ? 1.591 -6.009 -6.430 1.00 92.44 82 ARG A O 1
ATOM 640 N N . PHE A 1 83 ? -0.360 -4.992 -6.906 1.00 90.94 83 PHE A N 1
ATOM 641 C CA . PHE A 1 83 ? -0.638 -4.495 -5.563 1.00 90.94 83 PHE A CA 1
ATOM 642 C C . PHE A 1 83 ? -1.905 -5.122 -4.993 1.00 90.94 83 PHE A C 1
ATOM 644 O O . PHE A 1 83 ? -2.867 -5.354 -5.721 1.00 90.94 83 PHE A O 1
ATOM 651 N N . SER A 1 84 ? -1.889 -5.394 -3.693 1.00 91.06 84 SER A N 1
ATOM 652 C CA . SER A 1 84 ? -3.004 -5.919 -2.906 1.00 91.06 84 SER A CA 1
ATOM 653 C C . SER A 1 84 ? -3.093 -5.137 -1.600 1.00 91.06 84 SER A C 1
ATOM 655 O O . SER A 1 84 ? -2.065 -4.756 -1.038 1.00 91.06 84 SER A O 1
ATOM 657 N N . ILE A 1 85 ? -4.306 -4.934 -1.092 1.00 89.75 85 ILE A N 1
ATOM 658 C CA . ILE A 1 85 ? -4.536 -4.350 0.234 1.00 89.75 85 ILE A CA 1
ATOM 659 C C . ILE A 1 85 ? -5.369 -5.325 1.052 1.00 89.75 85 ILE A C 1
ATOM 661 O O . ILE A 1 85 ? -6.397 -5.817 0.594 1.00 89.75 85 ILE A O 1
ATOM 665 N N . VAL A 1 86 ? -4.941 -5.589 2.278 1.00 90.25 86 VAL A N 1
ATOM 666 C CA . VAL A 1 86 ? -5.718 -6.325 3.269 1.00 90.25 86 VAL A CA 1
ATOM 667 C C . VAL A 1 86 ? -5.904 -5.415 4.465 1.00 90.25 86 VAL A C 1
ATOM 669 O O . VAL A 1 86 ? -4.922 -4.994 5.067 1.00 90.25 86 VAL A O 1
ATOM 672 N N . THR A 1 87 ? -7.148 -5.121 4.817 1.00 88.25 87 THR A N 1
ATOM 673 C CA . THR A 1 87 ? -7.477 -4.355 6.018 1.00 88.25 87 THR A CA 1
ATOM 674 C C . THR A 1 87 ? -8.066 -5.286 7.068 1.00 88.25 87 THR A C 1
ATOM 676 O O . THR A 1 87 ? -8.824 -6.204 6.734 1.00 88.25 87 THR A O 1
ATOM 679 N N . TYR A 1 88 ? -7.712 -5.073 8.332 1.00 88.75 88 TYR A N 1
ATOM 680 C CA . TYR A 1 88 ? -8.320 -5.769 9.461 1.00 88.75 88 TYR A CA 1
ATOM 681 C C . TYR A 1 88 ? -8.879 -4.781 10.486 1.00 88.75 88 TYR A C 1
ATOM 683 O O . TYR A 1 88 ? -8.420 -3.639 10.587 1.00 88.75 88 TYR A O 1
ATOM 691 N N . ARG A 1 89 ? -9.907 -5.217 11.214 1.00 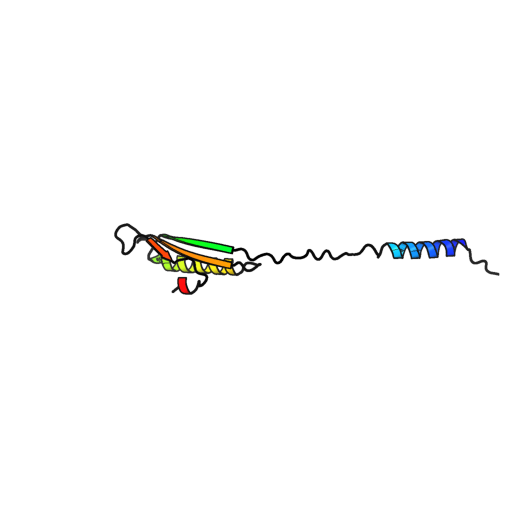85.56 89 ARG A N 1
ATOM 692 C CA . ARG A 1 89 ? -10.586 -4.448 12.266 1.00 85.56 89 ARG A CA 1
ATOM 693 C C . ARG A 1 89 ? -10.835 -5.309 13.500 1.00 85.56 89 ARG A C 1
ATOM 695 O O . ARG A 1 89 ? -10.555 -6.511 13.499 1.00 85.56 89 ARG A O 1
ATOM 702 N N . ASP A 1 90 ? -11.386 -4.679 14.532 1.00 85.00 90 ASP A N 1
ATOM 703 C CA . ASP A 1 90 ? -11.765 -5.334 15.775 1.00 85.00 90 ASP A CA 1
ATOM 704 C C . ASP A 1 90 ? -12.956 -6.287 15.604 1.00 85.00 90 ASP A C 1
ATOM 706 O O . ASP A 1 90 ? -13.783 -6.183 14.694 1.00 85.00 90 ASP A O 1
ATOM 710 N N . GLN A 1 91 ? -13.052 -7.248 16.522 1.00 83.31 91 GLN A N 1
ATOM 711 C CA . GLN A 1 91 ? -14.178 -8.175 16.577 1.00 83.31 91 GLN A CA 1
ATOM 712 C C . GLN A 1 91 ? -15.463 -7.422 16.935 1.00 83.31 91 GLN A C 1
ATOM 714 O O . GLN A 1 91 ? -15.542 -6.795 17.990 1.00 83.31 91 GLN A O 1
ATOM 719 N N . GLY A 1 92 ? -16.487 -7.544 16.090 1.00 81.81 92 GLY A N 1
ATOM 720 C CA . GLY A 1 92 ? -17.770 -6.853 16.265 1.00 81.81 92 GLY A CA 1
ATOM 721 C C . GLY A 1 92 ? -17.955 -5.612 15.385 1.00 81.81 92 GLY A C 1
ATOM 722 O O . GLY A 1 92 ? -19.053 -5.059 15.384 1.00 81.81 92 GLY A O 1
ATOM 723 N N . ASP A 1 93 ? -16.937 -5.223 14.610 1.00 82.25 93 ASP A N 1
ATOM 724 C CA . ASP A 1 93 ? -17.050 -4.199 13.565 1.00 82.25 93 ASP A CA 1
ATOM 725 C C . ASP A 1 93 ? -17.765 -4.726 12.303 1.00 82.25 93 ASP A C 1
ATOM 727 O O . ASP A 1 93 ? -18.028 -5.922 12.158 1.00 82.25 93 ASP A O 1
ATOM 731 N N . GLU A 1 94 ? -18.065 -3.824 11.358 1.00 83.12 94 GLU A N 1
ATOM 732 C CA . GLU A 1 94 ? -18.752 -4.129 10.087 1.00 83.12 94 GLU A CA 1
ATOM 733 C C . GLU A 1 94 ? -18.084 -5.268 9.297 1.00 83.12 94 GLU A C 1
ATOM 735 O O . GLU A 1 94 ? -18.751 -6.072 8.644 1.00 83.12 94 GLU A O 1
ATOM 740 N N . TYR A 1 95 ? -16.758 -5.356 9.375 1.00 81.81 95 TYR A N 1
ATOM 741 C CA . TYR A 1 95 ? -15.975 -6.454 8.829 1.00 81.81 95 TYR A CA 1
ATOM 742 C C . TYR A 1 95 ? -14.763 -6.705 9.719 1.00 81.81 95 TYR A C 1
ATOM 744 O O . TYR A 1 95 ? -14.249 -5.774 10.320 1.00 81.81 95 TYR A O 1
ATOM 752 N N . VAL A 1 96 ? -14.270 -7.945 9.757 1.00 86.50 96 VAL A N 1
ATOM 753 C CA . VAL A 1 96 ? -13.039 -8.290 10.498 1.00 86.50 96 VAL A CA 1
ATOM 754 C C . VAL A 1 96 ? -11.821 -8.278 9.580 1.00 86.50 96 VAL A C 1
ATOM 756 O O . VAL A 1 96 ? -10.755 -7.816 9.967 1.00 86.50 96 VAL A O 1
ATOM 759 N N . VAL A 1 97 ? -11.979 -8.760 8.344 1.00 90.38 97 VAL A N 1
ATOM 760 C CA . VAL A 1 97 ? -10.934 -8.751 7.315 1.00 90.38 97 VAL A CA 1
ATOM 761 C C . VAL A 1 97 ? -11.565 -8.404 5.975 1.00 90.38 97 VAL A C 1
ATOM 763 O O . VAL A 1 97 ? -12.576 -8.996 5.594 1.00 90.38 97 VAL A O 1
ATOM 766 N N . LYS A 1 98 ? -10.950 -7.480 5.240 1.00 88.81 98 LYS A N 1
ATOM 767 C CA . LYS A 1 98 ? -11.300 -7.165 3.855 1.00 88.81 98 LYS A CA 1
ATOM 768 C C . LYS A 1 98 ? -10.049 -7.253 2.994 1.00 88.81 98 LYS A C 1
ATOM 770 O O . LYS A 1 98 ? -8.998 -6.741 3.360 1.00 88.81 98 LYS A O 1
ATOM 775 N N . THR A 1 99 ? -10.161 -7.910 1.845 1.00 90.75 99 THR A N 1
ATOM 776 C CA . THR A 1 99 ? -9.040 -8.120 0.924 1.00 90.75 99 THR A CA 1
ATOM 777 C C . THR A 1 99 ? -9.381 -7.568 -0.448 1.00 90.75 99 THR A C 1
ATOM 779 O O . THR A 1 99 ? -10.398 -7.927 -1.039 1.00 90.75 99 THR A O 1
ATOM 782 N N . VAL A 1 100 ? -8.497 -6.724 -0.963 1.00 88.94 100 VAL A N 1
ATOM 783 C CA . VAL A 1 100 ? -8.454 -6.298 -2.357 1.00 88.94 100 VAL A CA 1
ATOM 784 C C . VAL A 1 100 ? -7.481 -7.229 -3.081 1.00 88.94 100 VAL A C 1
ATOM 786 O O . VAL A 1 100 ? -6.322 -7.302 -2.677 1.00 88.94 100 VAL A O 1
ATOM 789 N N . PRO A 1 101 ? -7.919 -7.976 -4.109 1.00 90.81 101 PRO A N 1
ATOM 790 C CA . PRO A 1 101 ? -7.050 -8.908 -4.816 1.00 90.81 101 PRO A CA 1
ATOM 791 C C . PRO A 1 101 ? -5.919 -8.181 -5.552 1.00 90.81 101 PRO A C 1
ATOM 793 O O . PRO A 1 101 ? -6.047 -7.015 -5.918 1.00 90.81 101 PRO A O 1
ATOM 796 N N . PHE A 1 102 ? -4.835 -8.909 -5.835 1.00 92.44 102 PHE A N 1
ATOM 797 C CA . PHE A 1 102 ? -3.711 -8.378 -6.603 1.00 92.44 102 PHE A CA 1
ATOM 798 C C . PHE A 1 102 ? -4.150 -7.810 -7.955 1.00 92.44 102 PHE A C 1
ATOM 800 O O . PHE A 1 102 ? -4.640 -8.545 -8.817 1.00 92.44 102 PHE A O 1
ATOM 807 N N . THR A 1 103 ? -3.882 -6.526 -8.168 1.00 89.31 103 THR A N 1
ATOM 808 C CA . THR A 1 103 ? -4.201 -5.805 -9.400 1.00 89.31 103 THR A CA 1
ATOM 809 C C . THR A 1 103 ? -2.998 -5.013 -9.913 1.00 89.31 103 THR A C 1
ATOM 811 O O . THR A 1 103 ? -2.089 -4.668 -9.160 1.00 89.31 103 THR A O 1
ATOM 814 N N . ARG A 1 104 ? -2.975 -4.764 -11.227 1.00 88.38 104 ARG A N 1
ATOM 815 C CA . ARG A 1 104 ? -2.045 -3.816 -11.872 1.00 88.38 104 ARG A CA 1
ATOM 816 C C . ARG A 1 104 ? -2.629 -2.405 -11.958 1.00 88.38 104 ARG A C 1
ATOM 818 O O . ARG A 1 104 ? -1.901 -1.468 -12.262 1.00 88.38 104 ARG A O 1
ATOM 825 N N . ASP A 1 105 ? -3.935 -2.292 -11.742 1.00 83.31 105 ASP A N 1
ATOM 826 C CA . ASP A 1 105 ? -4.671 -1.039 -11.708 1.00 83.31 105 ASP A CA 1
ATOM 827 C C . ASP A 1 105 ? -4.601 -0.469 -10.292 1.00 83.31 105 ASP A C 1
ATOM 829 O O . ASP A 1 105 ? -5.290 -0.935 -9.385 1.00 83.31 105 ASP A O 1
ATOM 833 N N . VAL A 1 106 ? -3.691 0.482 -10.107 1.00 72.69 106 VAL A N 1
ATOM 834 C CA . VAL A 1 106 ? -3.482 1.157 -8.824 1.00 72.69 106 VAL A CA 1
ATOM 835 C C . VAL A 1 106 ? -4.546 2.232 -8.599 1.00 72.69 106 VAL A C 1
ATOM 837 O O . VAL A 1 106 ? -4.921 2.485 -7.457 1.00 72.69 106 VAL A O 1
ATOM 840 N N . ASP A 1 107 ? -5.083 2.819 -9.671 1.00 74.38 107 ASP A N 1
ATOM 841 C CA . ASP A 1 107 ? -6.118 3.851 -9.582 1.00 74.38 107 ASP A CA 1
ATOM 842 C C . ASP A 1 107 ? -7.397 3.278 -8.952 1.00 74.38 107 ASP A C 1
ATOM 844 O O . ASP A 1 107 ? -8.020 3.924 -8.111 1.00 74.38 107 ASP A O 1
ATOM 848 N N . GLY A 1 108 ? -7.726 2.019 -9.261 1.00 68.88 108 GLY A N 1
ATOM 849 C CA . GLY A 1 108 ? -8.840 1.294 -8.640 1.00 68.88 108 GLY A CA 1
ATOM 850 C C . GLY A 1 108 ? -8.670 0.965 -7.147 1.00 68.88 108 GLY A C 1
ATOM 851 O O . GLY A 1 108 ? -9.620 0.494 -6.525 1.00 68.88 108 GLY A O 1
ATOM 852 N N . ILE A 1 109 ? -7.484 1.178 -6.562 1.00 66.12 109 ILE A N 1
ATOM 853 C CA . ILE A 1 109 ? -7.230 0.994 -5.121 1.00 66.12 109 ILE A CA 1
ATOM 854 C C . ILE A 1 109 ? -7.442 2.307 -4.338 1.00 66.12 109 ILE A C 1
ATOM 856 O O . ILE A 1 109 ? -7.733 2.266 -3.144 1.00 66.12 109 ILE A O 1
ATOM 860 N N . HIS A 1 110 ? -7.303 3.464 -4.992 1.00 60.59 110 HIS A N 1
ATOM 861 C CA . HIS A 1 110 ? -7.353 4.789 -4.361 1.00 60.59 110 HIS A CA 1
ATOM 862 C C . HIS A 1 110 ? -8.781 5.364 -4.226 1.00 60.59 110 HIS A C 1
ATOM 864 O O . HIS A 1 110 ? -8.995 6.272 -3.424 1.00 60.59 110 HIS A O 1
ATOM 870 N N . SER A 1 111 ? -9.748 4.840 -4.991 1.00 53.84 111 SER A N 1
ATOM 871 C CA . SER A 1 111 ? -11.147 5.307 -5.051 1.00 53.84 111 SER A CA 1
ATOM 872 C C . SER A 1 111 ? -12.032 4.870 -3.887 1.00 53.84 111 SER A C 1
ATOM 874 O O . SER A 1 111 ? -11.950 3.677 -3.512 1.00 53.84 111 SER A O 1
#

Nearest PDB structures (foldseek):
  5ffo-assembly1_B  TM=8.175E-01  e=3.025E-02  Homo sapiens
  6m3y-assembly1_A  TM=6.730E-01  e=1.908E-02  Lacticaseibacillus rhamnosus
  2vc2-assembly1_B  TM=7.916E-01  e=1.568E-01  Homo sapiens
  3fcu-assembly2_D  TM=8.062E-01  e=2.179E-01  Homo sapiens
  2iue-assembly1_A  TM=6.754E-01  e=4.209E-01  Mus musculus

pLDDT: mean 73.18, std 14.76, range [45.72, 92.62]

Foldseek 3Di:
DDPPPPVVVVVVVVVVVVVVVVVPPDPPPPPVVPPQPPAAEEEEEAEEEPEPVCVVVVVVVLVVVVVVVVVQCPDVVRHNYWYKYWYAYDPPDPDGIDIDDTDPPVVVVSD

Mean predicted aligned error: 15.86 Å